Protein AF-A0A2M7DJZ8-F1 (afdb_monomer_lite)

Structure (mmCIF, N/CA/C/O backbone):
data_AF-A0A2M7DJZ8-F1
#
_entry.id   AF-A0A2M7DJZ8-F1
#
loop_
_atom_site.group_PDB
_atom_site.id
_atom_site.type_symbol
_atom_site.label_atom_id
_atom_site.label_alt_id
_atom_site.label_comp_id
_atom_site.label_asym_id
_atom_site.label_entity_id
_atom_site.label_seq_id
_atom_site.pdbx_PDB_ins_code
_atom_site.Cartn_x
_atom_site.Cartn_y
_atom_site.Cartn_z
_atom_site.occupancy
_atom_site.B_iso_or_equiv
_atom_site.auth_seq_id
_atom_site.auth_comp_id
_atom_site.auth_asym_id
_atom_site.auth_atom_id
_atom_site.pdbx_PDB_model_num
ATOM 1 N N . MET A 1 1 ? 15.138 6.922 8.114 1.00 69.81 1 MET A N 1
ATOM 2 C CA . MET A 1 1 ? 15.554 6.992 6.701 1.00 69.81 1 MET A CA 1
ATOM 3 C C . MET A 1 1 ? 14.552 7.883 6.010 1.00 69.81 1 MET A C 1
ATOM 5 O O . MET A 1 1 ? 13.365 7.727 6.282 1.00 69.81 1 MET A O 1
ATOM 9 N N . GLU A 1 2 ? 15.011 8.852 5.234 1.00 88.31 2 GLU A N 1
ATOM 10 C CA . GLU A 1 2 ? 14.121 9.767 4.518 1.00 88.31 2 GLU A CA 1
ATOM 11 C C . GLU A 1 2 ? 13.355 8.996 3.424 1.00 88.31 2 GLU A C 1
ATOM 13 O O . GLU A 1 2 ? 13.891 8.038 2.860 1.00 88.31 2 GLU A O 1
ATOM 18 N N . TYR A 1 3 ? 12.108 9.376 3.112 1.00 90.19 3 TYR A N 1
ATOM 19 C CA . TYR A 1 3 ? 11.302 8.710 2.069 1.00 90.19 3 TYR A CA 1
ATOM 20 C C . TYR A 1 3 ? 12.069 8.615 0.741 1.00 90.19 3 TYR A C 1
ATOM 22 O O . TYR A 1 3 ? 12.115 7.559 0.110 1.00 90.19 3 TYR A O 1
ATOM 30 N N . SER A 1 4 ? 12.758 9.700 0.372 1.00 90.94 4 SER A N 1
ATOM 31 C CA . SER A 1 4 ? 13.552 9.808 -0.853 1.00 90.94 4 SER A CA 1
ATOM 32 C C . SER A 1 4 ? 14.704 8.792 -0.920 1.00 90.94 4 SER A C 1
ATOM 34 O O . SER A 1 4 ? 14.999 8.253 -1.988 1.00 90.94 4 SER A O 1
ATOM 36 N N . GLU A 1 5 ? 15.343 8.488 0.211 1.00 95.12 5 GLU A N 1
ATOM 37 C CA . GLU A 1 5 ? 16.408 7.485 0.307 1.00 95.12 5 GLU A CA 1
ATOM 38 C C . GLU A 1 5 ? 15.840 6.074 0.167 1.00 95.12 5 GLU A C 1
ATOM 40 O O . GLU A 1 5 ? 16.362 5.260 -0.600 1.00 95.12 5 GLU A O 1
ATOM 45 N N . LYS A 1 6 ? 14.734 5.800 0.867 1.00 95.75 6 LYS A N 1
ATOM 46 C CA . LYS A 1 6 ? 14.082 4.490 0.851 1.00 95.75 6 LYS A CA 1
ATOM 47 C C . LYS A 1 6 ? 13.570 4.138 -0.544 1.00 95.75 6 LYS A C 1
ATOM 49 O O . LYS A 1 6 ? 13.817 3.030 -1.019 1.00 95.75 6 LYS A O 1
ATOM 54 N N . LEU A 1 7 ? 12.940 5.099 -1.216 1.00 96.88 7 LEU A N 1
ATOM 55 C CA . LEU A 1 7 ? 12.484 4.976 -2.596 1.00 96.88 7 LEU A CA 1
ATOM 56 C C . LEU A 1 7 ? 13.635 4.609 -3.536 1.00 96.88 7 LEU A C 1
ATOM 58 O O . LEU A 1 7 ? 13.553 3.617 -4.259 1.00 96.88 7 LEU A O 1
ATOM 62 N N . LYS A 1 8 ? 14.742 5.363 -3.485 1.00 96.88 8 LYS A N 1
ATOM 63 C CA . LYS A 1 8 ? 15.921 5.103 -4.327 1.00 96.88 8 LYS A CA 1
ATOM 64 C C . LYS A 1 8 ? 16.475 3.700 -4.104 1.00 96.88 8 LYS A C 1
ATOM 66 O O . LYS A 1 8 ? 16.780 3.006 -5.072 1.00 96.88 8 LYS A O 1
ATOM 71 N N . MET A 1 9 ? 16.600 3.272 -2.848 1.00 97.44 9 MET A N 1
ATOM 72 C CA . MET A 1 9 ? 17.095 1.934 -2.518 1.00 97.44 9 MET A CA 1
ATOM 73 C C . MET A 1 9 ? 16.161 0.833 -3.028 1.00 97.44 9 MET A C 1
ATOM 75 O O . MET A 1 9 ? 16.630 -0.173 -3.566 1.00 97.44 9 MET A O 1
ATOM 79 N N . LEU A 1 10 ? 14.847 1.016 -2.877 1.00 97.56 10 LEU A N 1
ATOM 80 C CA . LEU A 1 10 ? 13.856 0.040 -3.315 1.00 97.56 10 LEU A CA 1
ATOM 81 C C . LEU A 1 10 ? 13.849 -0.082 -4.843 1.00 97.56 10 LEU A C 1
ATOM 83 O O . LEU A 1 10 ? 14.014 -1.188 -5.355 1.00 97.56 10 LEU A O 1
ATOM 87 N N . ALA A 1 11 ? 13.796 1.039 -5.564 1.00 97.88 11 ALA A N 1
ATOM 88 C CA . ALA A 1 11 ? 13.854 1.060 -7.024 1.00 97.88 11 ALA A CA 1
ATOM 89 C C . ALA A 1 11 ? 15.145 0.413 -7.558 1.00 97.88 11 ALA A C 1
ATOM 91 O O . ALA A 1 11 ? 15.104 -0.414 -8.469 1.00 97.88 11 ALA A O 1
ATOM 92 N N . GLN A 1 12 ? 16.302 0.701 -6.945 1.00 97.88 12 GLN A N 1
ATOM 93 C CA . GLN A 1 12 ? 17.575 0.060 -7.303 1.00 97.88 12 GLN A CA 1
ATOM 94 C C . GLN A 1 12 ? 17.559 -1.459 -7.110 1.00 97.88 12 GLN A C 1
ATOM 96 O O . GLN A 1 12 ? 18.180 -2.183 -7.890 1.00 97.88 12 GLN A O 1
ATOM 101 N N . ASN A 1 13 ? 16.883 -1.954 -6.074 1.00 98.12 13 ASN A N 1
ATOM 102 C CA . ASN A 1 13 ? 16.743 -3.389 -5.857 1.00 98.12 13 ASN A CA 1
ATOM 103 C C . ASN A 1 13 ? 15.782 -4.021 -6.866 1.00 98.12 13 ASN A C 1
ATOM 105 O O . ASN A 1 13 ? 16.118 -5.061 -7.429 1.00 98.12 13 ASN A O 1
ATOM 109 N N . LEU A 1 14 ? 14.640 -3.386 -7.138 1.00 98.19 14 LEU A N 1
ATOM 110 C CA . LEU A 1 14 ? 13.640 -3.876 -8.092 1.00 98.19 14 LEU A CA 1
ATOM 111 C C . LEU A 1 14 ? 14.186 -3.933 -9.522 1.00 98.19 14 LEU A C 1
ATOM 113 O O . LEU A 1 14 ? 13.945 -4.907 -10.231 1.00 98.19 14 LEU A O 1
ATOM 117 N N . ARG A 1 15 ? 15.027 -2.967 -9.906 1.00 97.62 15 ARG A N 1
ATOM 118 C CA . ARG A 1 15 ? 15.691 -2.918 -11.218 1.00 97.62 15 ARG A CA 1
ATOM 119 C C . ARG A 1 15 ? 16.613 -4.111 -11.503 1.00 97.62 15 ARG A C 1
ATOM 121 O O . ARG A 1 15 ? 17.008 -4.338 -12.644 1.00 97.62 15 ARG A O 1
ATOM 128 N N . LYS A 1 16 ? 16.975 -4.898 -10.486 1.00 98.25 16 LYS A N 1
ATOM 129 C CA . LYS A 1 16 ? 17.752 -6.138 -10.665 1.00 98.25 16 LYS A CA 1
ATOM 130 C C . LYS A 1 16 ? 16.911 -7.282 -11.249 1.00 98.25 16 LYS A C 1
ATOM 132 O O . LYS A 1 16 ? 17.481 -8.295 -11.638 1.00 98.25 16 LYS A O 1
ATOM 137 N N . SER A 1 17 ? 15.584 -7.150 -11.289 1.00 98.31 17 SER A N 1
ATOM 138 C CA . SER A 1 17 ? 14.669 -8.163 -11.817 1.00 98.31 17 SER A CA 1
ATOM 139 C C . SER A 1 17 ? 14.377 -7.924 -13.296 1.00 98.31 17 SER A C 1
ATOM 141 O O . SER A 1 17 ? 13.713 -6.951 -13.650 1.00 98.31 17 SER A O 1
ATOM 143 N N . GLU A 1 18 ? 14.795 -8.850 -14.162 1.00 97.75 18 GLU A N 1
ATOM 144 C CA . GLU A 1 18 ? 14.447 -8.813 -15.592 1.00 97.75 18 GLU A CA 1
ATOM 145 C C . GLU A 1 18 ? 12.929 -8.807 -15.818 1.00 97.75 18 GLU A C 1
ATOM 147 O O . GLU A 1 18 ? 12.449 -8.125 -16.717 1.00 97.75 18 GLU A O 1
ATOM 152 N N . LYS A 1 19 ? 12.165 -9.497 -14.959 1.00 97.81 19 LYS A N 1
ATOM 153 C CA . LYS A 1 19 ? 10.698 -9.527 -15.026 1.00 97.81 19 LYS A CA 1
ATOM 154 C C . LYS A 1 19 ? 10.064 -8.172 -14.702 1.00 97.81 19 LYS A C 1
ATOM 156 O O . LYS A 1 19 ? 9.025 -7.850 -15.256 1.00 97.81 19 LYS A O 1
ATOM 161 N N . VAL A 1 20 ? 10.647 -7.386 -13.796 1.00 97.94 20 VAL A N 1
ATOM 162 C CA . VAL A 1 20 ? 10.158 -6.019 -13.536 1.00 97.94 20 VAL A CA 1
ATOM 163 C C . VAL A 1 20 ? 10.505 -5.137 -14.732 1.00 97.94 20 VAL A C 1
ATOM 165 O O . VAL A 1 20 ? 9.627 -4.507 -15.307 1.00 97.94 20 VAL A O 1
ATOM 168 N N . ASN A 1 21 ? 11.760 -5.191 -15.182 1.00 97.75 21 ASN A N 1
ATOM 169 C CA . ASN A 1 21 ? 12.240 -4.381 -16.301 1.00 97.75 21 ASN A CA 1
ATOM 170 C C . ASN A 1 21 ? 11.517 -4.691 -17.626 1.00 97.75 21 ASN A C 1
ATOM 172 O O . ASN A 1 21 ? 11.465 -3.838 -18.504 1.00 97.75 21 ASN A O 1
ATOM 176 N N . SER A 1 22 ? 10.938 -5.888 -17.797 1.00 97.81 22 SER A N 1
ATOM 177 C CA . SER A 1 22 ? 10.157 -6.216 -18.998 1.00 97.81 22 SER A CA 1
ATOM 178 C C . SER A 1 22 ? 8.872 -5.393 -19.152 1.00 97.81 22 SER A C 1
ATOM 180 O O . SER A 1 22 ? 8.281 -5.411 -20.229 1.00 97.81 22 SER A O 1
ATOM 182 N N . PHE A 1 23 ? 8.443 -4.684 -18.104 1.00 97.69 23 PHE A N 1
ATOM 183 C CA . PHE A 1 23 ? 7.291 -3.780 -18.129 1.00 97.69 23 PHE A CA 1
ATOM 184 C C . PHE A 1 23 ? 7.664 -2.301 -18.330 1.00 97.69 23 PHE A C 1
ATOM 186 O O . PHE A 1 23 ? 6.758 -1.475 -18.498 1.00 97.69 23 PHE A O 1
ATOM 193 N N . ASP A 1 24 ? 8.966 -1.977 -18.353 1.00 97.44 24 ASP A N 1
ATOM 194 C CA . ASP A 1 24 ? 9.462 -0.619 -18.590 1.00 97.44 24 ASP A CA 1
ATOM 195 C C . ASP A 1 24 ? 8.858 -0.029 -19.875 1.00 97.44 24 ASP A C 1
ATOM 197 O O . ASP A 1 24 ? 8.656 -0.709 -20.887 1.00 97.44 24 ASP A O 1
ATOM 201 N N . SER A 1 25 ? 8.589 1.271 -19.842 1.00 94.44 25 SER A N 1
ATOM 202 C CA . SER A 1 25 ? 8.147 2.050 -20.995 1.00 94.44 25 SER A CA 1
ATOM 203 C C . SER A 1 25 ? 9.191 3.103 -21.375 1.00 94.44 25 SER A C 1
ATOM 205 O O . SER A 1 25 ? 10.227 3.248 -20.726 1.00 94.44 25 SER A O 1
ATOM 207 N N . LEU A 1 26 ? 8.932 3.845 -22.455 1.00 90.69 26 LEU A N 1
ATOM 208 C CA . LEU A 1 26 ? 9.796 4.963 -22.853 1.00 90.69 26 LEU A CA 1
ATOM 209 C C . LEU A 1 26 ? 9.761 6.122 -21.846 1.00 90.69 26 LEU A C 1
ATOM 211 O O . LEU A 1 26 ? 10.710 6.901 -21.795 1.00 90.69 26 LEU A O 1
ATOM 215 N N . GLU A 1 27 ? 8.674 6.238 -21.084 1.00 89.88 27 GLU A N 1
ATOM 216 C CA . GLU A 1 27 ? 8.404 7.370 -20.194 1.00 89.88 27 GLU A CA 1
ATOM 217 C C . GLU A 1 27 ? 8.685 7.020 -18.731 1.00 89.88 27 GLU A C 1
ATOM 219 O O . GLU A 1 27 ? 9.223 7.839 -17.990 1.00 89.88 27 GLU A O 1
ATOM 224 N N . GLU A 1 28 ? 8.399 5.780 -18.337 1.00 91.75 28 GLU A N 1
ATOM 225 C CA . GLU A 1 28 ? 8.460 5.333 -16.949 1.00 91.75 28 GLU A CA 1
ATOM 226 C C . GLU A 1 28 ? 9.142 3.977 -16.818 1.00 91.75 28 GLU A C 1
ATOM 228 O O . GLU A 1 28 ? 8.910 3.055 -17.610 1.00 91.75 28 GLU A O 1
ATOM 233 N N . ARG A 1 29 ? 9.966 3.854 -15.775 1.00 96.44 29 ARG A N 1
ATOM 234 C CA . ARG A 1 29 ? 10.549 2.581 -15.358 1.00 96.44 29 ARG A CA 1
ATOM 235 C C . ARG A 1 29 ? 9.639 1.914 -14.352 1.00 96.44 29 ARG A C 1
ATOM 237 O O . ARG A 1 29 ? 9.384 2.476 -13.288 1.00 96.44 29 ARG A O 1
ATOM 244 N N . GLU A 1 30 ? 9.295 0.665 -14.615 1.00 97.88 30 GLU A N 1
ATOM 245 C CA . GLU A 1 30 ? 8.423 -0.118 -13.746 1.00 97.88 30 GLU A CA 1
ATOM 246 C C . GLU A 1 30 ? 9.014 -0.238 -12.337 1.00 97.88 30 GLU A C 1
ATOM 248 O O . GLU A 1 30 ? 8.300 -0.191 -11.342 1.00 97.88 30 GLU A O 1
ATOM 253 N N . SER A 1 31 ? 10.343 -0.333 -12.220 1.00 98.12 31 SER A N 1
ATOM 254 C CA . SER A 1 31 ? 11.012 -0.399 -10.917 1.00 98.12 31 SER A CA 1
ATOM 255 C C . SER A 1 31 ? 10.782 0.839 -10.043 1.00 98.12 31 SER A C 1
ATOM 257 O O . SER A 1 31 ? 10.850 0.730 -8.822 1.00 98.12 31 SER A O 1
ATOM 259 N N . GLU A 1 32 ? 10.580 2.009 -10.653 1.00 97.56 32 GLU A N 1
ATOM 260 C CA . GLU A 1 32 ? 10.347 3.271 -9.943 1.00 97.56 32 GLU A CA 1
ATOM 261 C C . GLU A 1 32 ? 8.869 3.380 -9.549 1.00 97.56 32 GLU A C 1
ATOM 263 O O . GLU A 1 32 ? 8.590 3.599 -8.370 1.00 97.56 32 GLU A O 1
ATOM 268 N N . THR A 1 33 ? 7.947 3.095 -10.477 1.00 97.69 33 THR A N 1
ATOM 269 C CA . THR A 1 33 ? 6.498 3.000 -10.217 1.00 97.69 33 THR A CA 1
ATOM 270 C C . THR A 1 33 ? 6.205 2.005 -9.096 1.00 97.69 33 THR A C 1
ATOM 272 O O . THR A 1 33 ? 5.662 2.367 -8.057 1.00 97.69 33 THR A O 1
ATOM 275 N N . LEU A 1 34 ? 6.692 0.769 -9.220 1.00 98.00 34 LEU A N 1
ATOM 276 C CA . LEU A 1 34 ? 6.489 -0.278 -8.221 1.00 98.00 34 LEU A CA 1
ATOM 277 C C . LEU A 1 34 ? 7.098 0.084 -6.857 1.00 98.00 34 LEU A C 1
ATOM 279 O O . LEU A 1 34 ? 6.529 -0.257 -5.821 1.00 98.00 34 LEU A O 1
ATOM 283 N N . ALA A 1 35 ? 8.243 0.776 -6.830 1.00 98.31 35 ALA A N 1
ATOM 284 C CA . ALA A 1 35 ? 8.835 1.235 -5.576 1.00 98.31 35 ALA A CA 1
ATOM 285 C C . ALA A 1 35 ? 7.960 2.287 -4.885 1.00 98.31 35 ALA A C 1
ATOM 287 O O . ALA A 1 35 ? 7.766 2.199 -3.673 1.00 98.31 35 ALA A O 1
ATOM 288 N N . HIS A 1 36 ? 7.435 3.253 -5.641 1.00 97.88 36 HIS A N 1
ATOM 289 C CA . HIS A 1 36 ? 6.489 4.241 -5.131 1.00 97.88 36 HIS A CA 1
ATOM 290 C C . HIS A 1 36 ? 5.240 3.566 -4.569 1.00 97.88 36 HIS A C 1
ATOM 292 O O . HIS A 1 36 ? 4.960 3.716 -3.379 1.00 97.88 36 HIS A O 1
ATOM 298 N N . SER A 1 37 ? 4.577 2.726 -5.366 1.00 98.06 37 SER A N 1
ATOM 299 C CA . SER A 1 37 ? 3.350 2.045 -4.956 1.00 98.06 37 SER A CA 1
ATOM 300 C C . SER A 1 37 ? 3.542 1.195 -3.697 1.00 98.06 37 SER A C 1
ATOM 302 O O . SER A 1 37 ? 2.704 1.223 -2.802 1.00 98.06 37 SER A O 1
ATOM 304 N N . ILE A 1 38 ? 4.661 0.466 -3.568 1.00 98.12 38 ILE A N 1
ATOM 305 C CA . ILE A 1 38 ? 4.955 -0.323 -2.357 1.00 98.12 38 ILE A CA 1
ATOM 306 C C . ILE A 1 38 ? 5.087 0.571 -1.119 1.00 98.12 38 ILE A C 1
ATOM 308 O O . ILE A 1 38 ? 4.621 0.186 -0.046 1.00 98.12 38 ILE A O 1
ATOM 312 N N . LEU A 1 39 ? 5.733 1.733 -1.238 1.00 98.06 39 LEU A N 1
ATOM 313 C CA . LEU A 1 39 ? 5.900 2.649 -0.109 1.00 98.06 39 LEU A CA 1
ATOM 314 C C . LEU A 1 39 ? 4.581 3.299 0.303 1.00 98.06 39 LEU A C 1
ATOM 316 O O . LEU A 1 39 ? 4.326 3.420 1.500 1.00 98.06 39 LEU A O 1
ATOM 320 N N . ASP A 1 40 ? 3.740 3.666 -0.660 1.00 98.19 40 ASP A N 1
ATOM 321 C CA . ASP A 1 40 ? 2.429 4.243 -0.369 1.00 98.19 40 ASP A CA 1
ATOM 322 C C . ASP A 1 40 ? 1.485 3.195 0.243 1.00 98.19 40 ASP A C 1
ATOM 324 O O . ASP A 1 40 ? 0.818 3.470 1.241 1.00 98.19 40 ASP A O 1
ATOM 328 N N . ILE A 1 41 ? 1.516 1.949 -0.250 1.00 98.44 41 ILE A N 1
ATOM 329 C CA . ILE A 1 41 ? 0.809 0.818 0.374 1.00 98.44 41 ILE A CA 1
ATOM 330 C C . ILE A 1 41 ? 1.307 0.585 1.804 1.00 98.44 41 ILE A C 1
ATOM 332 O O . ILE A 1 41 ? 0.504 0.365 2.709 1.00 98.44 41 ILE A O 1
ATOM 336 N N . GLU A 1 42 ? 2.622 0.612 2.035 1.00 98.12 42 GLU A N 1
ATOM 337 C CA . GLU A 1 42 ? 3.189 0.448 3.375 1.00 98.12 42 GLU A CA 1
ATOM 338 C C . GLU A 1 42 ? 2.680 1.529 4.337 1.00 98.12 42 GLU A C 1
ATOM 340 O O . GLU A 1 42 ? 2.365 1.219 5.489 1.00 98.12 42 GLU A O 1
ATOM 345 N N . GLU A 1 43 ? 2.593 2.780 3.887 1.00 97.75 43 GLU A N 1
ATOM 346 C CA . GLU A 1 43 ? 2.109 3.886 4.709 1.00 97.75 43 GLU A CA 1
ATOM 347 C C . GLU A 1 43 ? 0.616 3.749 5.027 1.00 97.75 43 GLU A C 1
ATOM 349 O O . GLU A 1 43 ? 0.239 3.813 6.199 1.00 97.75 43 GLU A O 1
ATOM 354 N N . SER A 1 44 ? -0.223 3.433 4.037 1.00 98.44 44 SER A N 1
ATOM 355 C CA . SER A 1 44 ? -1.647 3.153 4.270 1.00 98.44 44 SER A CA 1
ATOM 356 C C . SER A 1 44 ? -1.852 1.957 5.207 1.00 98.44 44 SER A C 1
ATOM 358 O O . SER A 1 44 ? -2.662 2.020 6.133 1.00 98.44 44 SER A O 1
ATOM 360 N N . CYS A 1 45 ? -1.060 0.888 5.066 1.00 98.62 45 CYS A N 1
ATOM 361 C CA . CYS A 1 45 ? -1.074 -0.242 5.999 1.00 98.62 45 CYS A CA 1
ATOM 362 C C . CYS A 1 45 ? -0.718 0.183 7.431 1.00 98.62 45 CYS A C 1
ATOM 364 O O . CYS A 1 45 ? -1.354 -0.281 8.378 1.00 98.62 45 CYS A O 1
ATOM 366 N N . LYS A 1 46 ? 0.266 1.070 7.626 1.00 98.44 46 LYS A N 1
ATOM 367 C CA . LYS A 1 46 ? 0.591 1.605 8.960 1.00 98.44 46 LYS A CA 1
ATOM 368 C C . LYS A 1 46 ? -0.543 2.447 9.524 1.00 98.44 46 LYS A C 1
ATOM 370 O O . LYS A 1 46 ? -0.832 2.311 10.710 1.00 98.44 46 LYS A O 1
ATOM 375 N N . THR A 1 47 ? -1.185 3.285 8.713 1.00 98.56 47 THR A N 1
ATOM 376 C CA . THR A 1 47 ? -2.351 4.072 9.136 1.00 98.56 47 THR A CA 1
ATOM 377 C C . THR A 1 47 ? -3.488 3.159 9.576 1.00 98.56 47 THR A C 1
ATOM 379 O O . THR A 1 47 ? -4.027 3.326 10.671 1.00 98.56 47 THR A O 1
ATOM 382 N N . LEU A 1 48 ? -3.800 2.133 8.786 1.00 98.69 48 LEU A N 1
ATOM 383 C CA . LEU A 1 48 ? -4.819 1.143 9.126 1.00 98.69 48 LEU A CA 1
ATOM 384 C C . LEU A 1 48 ? -4.493 0.423 10.441 1.00 98.69 48 LEU A C 1
ATOM 386 O O . LEU A 1 48 ? -5.307 0.434 11.362 1.00 98.69 48 LEU A O 1
ATOM 390 N N . LEU A 1 49 ? -3.291 -0.148 10.559 1.00 98.50 49 LEU A N 1
ATOM 391 C CA . LEU A 1 49 ? -2.897 -0.976 11.703 1.00 98.50 49 LEU A CA 1
ATOM 392 C C . LEU A 1 49 ? -2.702 -0.184 12.998 1.00 98.50 49 LEU A C 1
ATOM 394 O O . LEU A 1 49 ? -3.087 -0.661 14.061 1.00 98.50 49 LEU A O 1
ATOM 398 N N . ASN A 1 50 ? -2.090 0.999 12.929 1.00 98.38 50 ASN A N 1
ATOM 399 C CA . ASN A 1 50 ? -1.712 1.753 14.126 1.00 98.38 50 ASN A CA 1
ATOM 400 C C . ASN A 1 50 ? -2.762 2.789 14.536 1.00 98.38 50 ASN A C 1
ATOM 402 O O . ASN A 1 50 ? -2.786 3.182 15.701 1.00 98.38 50 ASN A O 1
ATOM 406 N N . ASN A 1 51 ? -3.614 3.237 13.603 1.00 98.06 51 ASN A N 1
ATOM 407 C C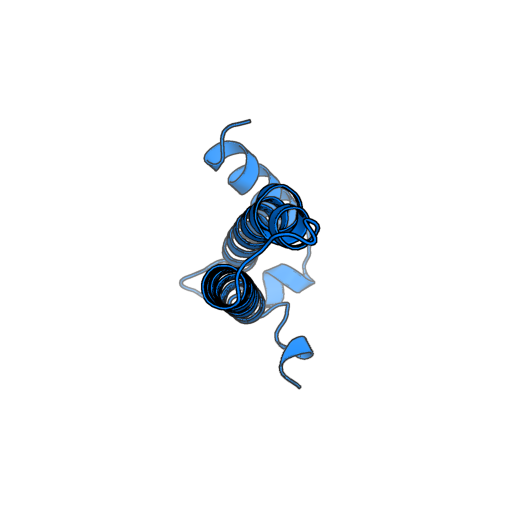A . ASN A 1 51 ? -4.530 4.349 13.853 1.00 98.06 51 ASN A CA 1
ATOM 408 C C . ASN A 1 51 ? -5.999 3.957 13.709 1.00 98.06 51 ASN A C 1
ATOM 410 O O . ASN A 1 51 ? -6.779 4.278 14.599 1.00 98.06 51 ASN A O 1
ATOM 414 N N . LEU A 1 52 ? -6.401 3.328 12.602 1.00 98.38 52 LEU A N 1
ATOM 415 C CA . LEU A 1 52 ? -7.825 3.154 12.291 1.00 98.38 52 LEU A CA 1
ATOM 416 C C . LEU A 1 52 ? -8.420 1.889 12.916 1.00 98.38 52 LEU A C 1
ATOM 418 O O . LEU A 1 52 ? -9.429 1.976 13.610 1.00 98.38 52 LEU A O 1
ATOM 422 N N . PHE A 1 53 ? -7.788 0.726 12.748 1.00 98.25 53 PHE A N 1
ATOM 423 C CA . PHE A 1 53 ? -8.306 -0.525 13.310 1.00 98.25 53 PHE A CA 1
ATOM 424 C C . PHE A 1 53 ? -8.375 -0.527 14.842 1.00 98.25 53 PHE A C 1
ATOM 426 O O . PHE A 1 53 ? -9.425 -0.909 15.359 1.00 98.25 53 PHE A O 1
ATOM 433 N N . PRO A 1 54 ? -7.367 -0.036 15.592 1.00 98.38 54 PRO A N 1
ATOM 434 C CA . PRO A 1 54 ? -7.466 0.009 17.051 1.00 98.38 54 PRO A CA 1
ATOM 435 C C . PRO A 1 54 ? -8.621 0.889 17.549 1.00 98.38 54 PRO A C 1
ATOM 437 O O . PRO A 1 54 ? -9.186 0.638 18.610 1.00 98.38 54 PRO A O 1
ATOM 440 N N . LYS A 1 55 ? -9.019 1.911 16.776 1.00 98.00 55 LYS A N 1
ATOM 441 C CA . LYS A 1 55 ? -10.156 2.776 17.124 1.00 98.00 55 LYS A CA 1
ATOM 442 C C . LYS A 1 55 ? -11.509 2.078 17.006 1.00 98.00 55 LYS A C 1
ATOM 444 O O . LYS A 1 55 ? -12.462 2.610 17.555 1.00 98.00 55 LYS A O 1
ATOM 449 N N . LEU A 1 56 ? -11.598 0.919 16.347 1.00 96.38 56 LEU A N 1
ATOM 450 C CA . LEU A 1 56 ? -12.822 0.110 16.281 1.00 96.38 56 LEU A CA 1
ATOM 451 C C . LEU A 1 56 ? -13.009 -0.819 17.491 1.00 96.38 56 LEU A C 1
ATOM 453 O O . LEU A 1 56 ? -14.093 -1.365 17.675 1.00 96.38 56 LEU A O 1
ATOM 457 N N . GLU A 1 57 ? -11.973 -1.035 18.304 1.00 96.38 57 GLU A N 1
ATOM 458 C CA . GLU A 1 57 ? -12.017 -1.966 19.439 1.00 96.38 57 GLU A CA 1
ATOM 459 C C . GLU A 1 57 ? -12.913 -1.529 20.616 1.00 96.38 57 GLU A C 1
ATOM 461 O O . GLU A 1 57 ? -13.516 -2.402 21.251 1.00 96.38 57 GLU A O 1
ATOM 466 N N . PRO A 1 58 ? -13.028 -0.230 20.966 1.00 96.44 58 PRO A N 1
ATOM 467 C CA . PRO A 1 58 ? -13.862 0.188 22.085 1.00 96.44 58 PRO A CA 1
ATOM 468 C C . PRO A 1 58 ? -15.339 -0.173 21.885 1.00 96.44 58 PRO A C 1
ATOM 470 O O . PRO A 1 58 ? -15.952 0.150 20.872 1.00 96.44 58 PRO A O 1
ATOM 473 N N . THR A 1 59 ? -15.968 -0.747 22.912 1.00 94.56 59 THR A N 1
ATOM 474 C CA . THR A 1 59 ? -17.408 -1.077 22.905 1.00 94.56 59 THR A CA 1
ATOM 475 C C . THR A 1 59 ? -18.318 0.130 23.161 1.00 94.56 59 THR A C 1
ATOM 477 O O . THR A 1 59 ? -19.531 -0.023 23.295 1.00 94.56 59 THR A O 1
ATOM 480 N N . THR A 1 60 ? -17.737 1.328 23.262 1.00 97.38 60 THR A N 1
ATOM 481 C CA . THR A 1 60 ? -18.418 2.578 23.624 1.00 97.38 60 THR A CA 1
ATOM 482 C C . THR A 1 60 ? -18.680 3.503 22.440 1.00 97.38 60 THR A C 1
ATOM 484 O O . THR A 1 60 ? -19.195 4.596 22.655 1.00 97.38 60 THR A O 1
ATOM 487 N N . LEU A 1 61 ? -18.301 3.108 21.221 1.00 97.19 61 LEU A N 1
ATOM 488 C CA . LEU A 1 61 ? -18.502 3.932 20.031 1.00 97.19 61 LEU A CA 1
ATOM 489 C C . LEU A 1 61 ? -19.993 4.112 19.735 1.00 97.19 61 LEU A C 1
ATOM 491 O O . LEU A 1 61 ? -20.784 3.166 19.796 1.00 97.19 61 LEU A O 1
ATOM 495 N N . SER A 1 62 ? -20.364 5.332 19.375 1.00 98.12 62 SER A N 1
ATOM 496 C CA . SER A 1 62 ? -21.657 5.632 18.776 1.00 98.12 62 SER A CA 1
ATOM 497 C C . SER A 1 62 ? -21.729 5.123 17.333 1.00 98.12 62 SER A C 1
ATOM 499 O O . SER A 1 62 ? -20.719 4.854 16.684 1.00 98.12 62 SER A O 1
ATOM 501 N N . GLN A 1 63 ? -22.949 5.006 16.807 1.00 98.00 63 GLN A N 1
ATOM 502 C CA . GLN A 1 63 ? -23.169 4.608 15.415 1.00 98.00 63 GLN A CA 1
ATOM 503 C C . GLN A 1 63 ? -22.482 5.559 14.421 1.00 98.00 63 GLN A C 1
ATOM 505 O O . GLN A 1 63 ? -21.940 5.094 13.420 1.00 98.00 63 GLN A O 1
ATOM 510 N N . ASP A 1 64 ? -22.491 6.864 14.694 1.00 98.31 64 ASP A N 1
ATOM 511 C CA . ASP A 1 64 ? -21.892 7.863 13.805 1.00 98.31 64 ASP A CA 1
ATOM 512 C C . ASP A 1 64 ? -20.362 7.747 13.795 1.00 98.31 64 ASP A C 1
ATOM 514 O O . ASP A 1 64 ? -19.771 7.686 12.721 1.00 98.31 64 ASP A O 1
ATOM 518 N N . GLU A 1 65 ? -19.730 7.573 14.962 1.00 98.19 65 GLU A N 1
ATOM 519 C CA . GLU A 1 65 ? -18.280 7.329 15.060 1.00 98.19 65 GLU A CA 1
ATOM 520 C C . GLU A 1 65 ? -17.860 6.046 14.327 1.00 98.19 65 GLU A C 1
ATOM 522 O O . GLU A 1 65 ? -16.821 6.016 13.669 1.00 98.19 65 GLU A O 1
ATOM 527 N N . ILE A 1 66 ? -18.674 4.986 14.397 1.00 98.38 66 ILE A N 1
ATOM 528 C CA . ILE A 1 66 ? -18.425 3.749 13.643 1.00 98.38 66 ILE A CA 1
ATOM 529 C C . ILE A 1 66 ? -18.489 4.023 12.137 1.00 98.38 66 ILE A C 1
ATOM 531 O O . ILE A 1 66 ? -17.610 3.580 11.401 1.00 98.38 66 ILE A O 1
ATOM 535 N N . ASN A 1 67 ? -19.508 4.746 11.669 1.00 98.38 67 ASN A N 1
ATOM 536 C CA . ASN A 1 67 ? -19.668 5.049 10.247 1.00 98.38 67 ASN A CA 1
ATOM 537 C C . ASN A 1 67 ? -18.512 5.900 9.7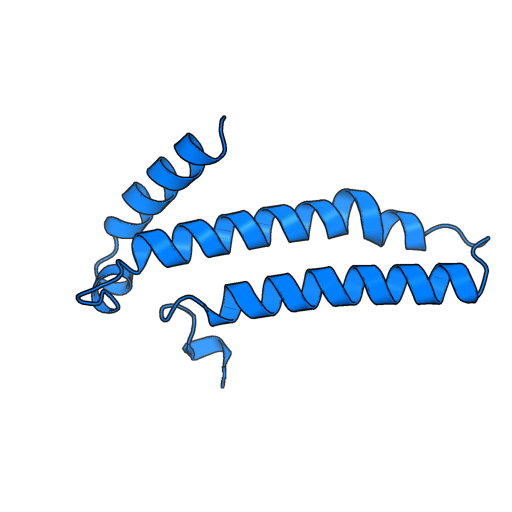07 1.00 98.38 67 ASN A C 1
ATOM 539 O O . ASN A 1 67 ? -18.011 5.613 8.621 1.00 98.38 67 ASN A O 1
ATOM 543 N N . GLU A 1 68 ? -18.075 6.908 10.462 1.00 98.31 68 GLU A N 1
ATOM 544 C CA . GLU A 1 68 ? -16.922 7.741 10.106 1.00 98.31 68 GLU A CA 1
ATOM 545 C C . GLU A 1 68 ? -15.637 6.907 10.031 1.00 98.31 68 GLU A C 1
ATOM 547 O O . GLU A 1 68 ? -14.941 6.943 9.019 1.00 98.31 68 GLU A O 1
ATOM 552 N N . LEU A 1 69 ? -15.366 6.062 11.034 1.00 98.38 69 LEU A N 1
ATOM 553 C CA . LEU A 1 6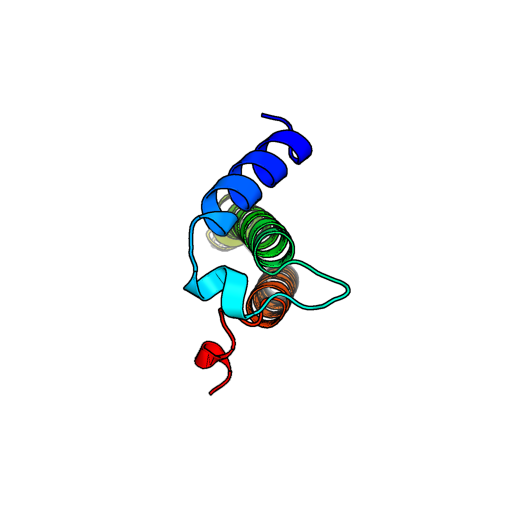9 ? -14.189 5.187 11.021 1.00 98.38 69 LEU A CA 1
ATOM 554 C C . LEU A 1 69 ? -14.202 4.197 9.851 1.00 98.38 69 LEU A C 1
ATOM 556 O O . LEU A 1 69 ? -13.160 3.947 9.247 1.00 98.38 69 LEU A O 1
ATOM 560 N N . LEU A 1 70 ? -15.361 3.626 9.517 1.00 98.62 70 LEU A N 1
ATOM 561 C CA . LEU A 1 70 ? -15.488 2.732 8.365 1.00 98.62 70 LEU A CA 1
ATOM 562 C C . LEU A 1 70 ? -15.259 3.466 7.042 1.00 98.62 70 LEU A C 1
ATOM 564 O O . LEU A 1 70 ? -14.669 2.885 6.130 1.00 98.62 70 LEU A O 1
ATOM 568 N N . PHE A 1 71 ? -15.693 4.723 6.936 1.00 98.56 71 PHE A N 1
ATOM 569 C CA . PHE A 1 71 ? -15.416 5.555 5.770 1.00 98.56 71 PHE A CA 1
ATOM 570 C C . PHE A 1 71 ? -13.913 5.831 5.628 1.00 98.56 71 PHE A C 1
ATOM 572 O O . PHE A 1 71 ? -13.355 5.585 4.560 1.00 98.56 71 PHE A O 1
ATOM 579 N N . ASP A 1 72 ? -13.241 6.229 6.710 1.00 98.56 72 ASP A N 1
ATOM 580 C CA . ASP A 1 72 ? -11.793 6.480 6.717 1.00 98.56 72 ASP A CA 1
ATOM 581 C C . ASP A 1 72 ? -10.988 5.222 6.352 1.00 98.56 72 ASP A C 1
ATOM 583 O O . ASP A 1 72 ? -10.058 5.271 5.546 1.00 98.56 72 ASP A O 1
ATOM 587 N N . ILE A 1 73 ? -11.375 4.061 6.895 1.00 98.75 73 ILE A N 1
ATOM 588 C CA . ILE A 1 73 ? -10.788 2.764 6.524 1.00 98.75 73 ILE A CA 1
ATOM 589 C C . ILE A 1 73 ? -11.004 2.485 5.036 1.00 98.75 73 ILE A C 1
ATOM 591 O O . ILE A 1 73 ? -10.084 2.034 4.352 1.00 98.75 73 ILE A O 1
ATOM 595 N N . GLY A 1 74 ? -12.210 2.747 4.531 1.00 98.62 74 GLY A N 1
ATOM 596 C CA . GLY A 1 74 ? -12.545 2.595 3.120 1.00 98.62 74 GLY A CA 1
ATOM 597 C C . GLY A 1 74 ? -11.655 3.439 2.209 1.00 98.62 74 GLY A C 1
ATOM 598 O O . GLY A 1 74 ? -11.199 2.938 1.182 1.00 98.62 74 GLY A O 1
ATOM 599 N N . GLU A 1 75 ? -11.347 4.677 2.596 1.00 98.62 75 GLU A N 1
ATOM 600 C CA . GLU A 1 75 ? -10.475 5.564 1.821 1.00 98.62 75 GLU A CA 1
ATOM 601 C C . GLU A 1 75 ? -9.020 5.079 1.779 1.00 98.62 75 GLU A C 1
ATOM 603 O O . GLU A 1 75 ? -8.415 5.071 0.703 1.00 98.62 75 GLU A O 1
ATOM 608 N N . GLU A 1 76 ? -8.473 4.577 2.889 1.00 98.69 76 GLU A N 1
ATOM 609 C CA . GLU A 1 76 ? -7.138 3.957 2.893 1.00 98.69 76 GLU A CA 1
ATOM 610 C C . GLU A 1 76 ? -7.098 2.676 2.046 1.00 98.69 76 GLU A C 1
ATOM 612 O O . GLU A 1 76 ? -6.156 2.450 1.284 1.00 98.69 76 GLU A O 1
ATOM 617 N N . LEU A 1 77 ? -8.144 1.845 2.106 1.00 98.62 77 LEU A N 1
ATOM 618 C CA . LEU A 1 77 ? -8.256 0.653 1.260 1.00 98.62 77 LEU A CA 1
ATOM 619 C C . LEU A 1 77 ? -8.385 1.015 -0.225 1.00 98.62 77 LEU A C 1
ATOM 621 O O . LEU A 1 77 ? -7.789 0.351 -1.074 1.00 98.62 77 LEU A O 1
ATOM 625 N N . ARG A 1 78 ? -9.121 2.082 -0.556 1.00 98.38 78 ARG A N 1
ATOM 626 C CA . ARG A 1 78 ? -9.218 2.615 -1.921 1.00 98.38 78 ARG A CA 1
ATOM 627 C C . ARG A 1 78 ? -7.859 3.114 -2.412 1.00 98.38 78 ARG A C 1
ATOM 629 O O . ARG A 1 78 ? -7.517 2.881 -3.570 1.00 98.38 78 ARG A O 1
ATOM 636 N N . HIS A 1 79 ? -7.086 3.772 -1.550 1.00 98.00 79 HIS A N 1
ATOM 637 C CA . HIS A 1 79 ? -5.736 4.238 -1.865 1.00 98.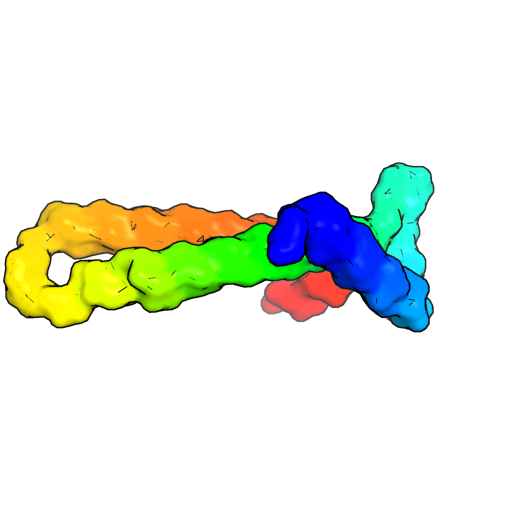00 79 HIS A CA 1
ATOM 638 C C . HIS A 1 79 ? -4.777 3.067 -2.115 1.00 98.00 79 HIS A C 1
ATOM 640 O O . HIS A 1 79 ? -4.081 3.051 -3.129 1.00 98.00 79 HIS A O 1
ATOM 646 N N . ILE A 1 80 ? -4.817 2.032 -1.271 1.00 98.38 80 ILE A N 1
ATOM 647 C CA . ILE A 1 80 ? -4.077 0.781 -1.492 1.00 98.38 80 ILE A CA 1
ATOM 648 C C . ILE A 1 80 ? -4.480 0.144 -2.823 1.00 98.38 80 ILE A C 1
ATOM 650 O O . ILE A 1 80 ? -3.612 -0.239 -3.600 1.00 98.38 80 ILE A O 1
ATOM 654 N N . LEU A 1 81 ? -5.780 0.054 -3.121 1.00 98.19 81 LEU A N 1
ATOM 655 C CA . LEU A 1 81 ? -6.262 -0.522 -4.376 1.00 98.19 81 LEU A CA 1
ATOM 656 C C . LEU A 1 81 ? -5.764 0.261 -5.598 1.00 98.19 81 LEU A C 1
ATOM 658 O O . LEU A 1 81 ? -5.409 -0.349 -6.604 1.00 98.19 81 LEU A O 1
ATOM 662 N N . TYR A 1 82 ? -5.716 1.592 -5.523 1.00 97.81 82 TYR A N 1
ATOM 663 C CA . TYR A 1 82 ? -5.117 2.420 -6.570 1.00 97.81 82 TYR A CA 1
ATOM 664 C C . TYR A 1 82 ? -3.649 2.033 -6.801 1.00 97.81 82 TYR A C 1
ATOM 666 O O . TYR A 1 82 ? -3.280 1.700 -7.923 1.00 97.81 82 TYR A O 1
ATOM 674 N N . HIS A 1 83 ? -2.846 1.969 -5.736 1.00 97.94 83 HIS A N 1
ATOM 675 C CA . HIS A 1 83 ? -1.419 1.631 -5.818 1.00 97.94 83 HIS A CA 1
ATOM 676 C C . HIS A 1 83 ? -1.139 0.166 -6.163 1.00 97.94 83 HIS A C 1
ATOM 678 O O . HIS A 1 83 ? -0.090 -0.145 -6.708 1.00 97.94 83 HIS A O 1
ATOM 684 N N . ILE A 1 84 ? -2.065 -0.755 -5.902 1.00 97.56 84 ILE A N 1
ATOM 685 C CA . ILE A 1 84 ? -1.979 -2.128 -6.423 1.00 97.56 84 ILE A CA 1
ATOM 686 C C . ILE A 1 84 ? -2.168 -2.136 -7.944 1.00 97.56 84 ILE A C 1
ATOM 688 O O . ILE A 1 84 ? -1.523 -2.916 -8.640 1.00 97.56 84 ILE A O 1
ATOM 692 N N . ASN A 1 85 ? -3.054 -1.281 -8.453 1.00 96.50 85 ASN A N 1
ATOM 693 C CA . ASN A 1 85 ? -3.408 -1.231 -9.867 1.00 96.50 85 ASN A CA 1
ATOM 694 C C . ASN A 1 85 ? -2.456 -0.390 -10.724 1.00 96.50 85 ASN A C 1
ATOM 696 O O . ASN A 1 85 ? -2.543 -0.483 -11.950 1.00 96.50 85 ASN A O 1
ATOM 700 N N . ASP A 1 86 ? -1.601 0.419 -10.103 1.00 95.88 86 ASP A N 1
ATOM 701 C CA . ASP A 1 86 ? -0.687 1.332 -10.787 1.00 95.88 86 ASP A CA 1
ATOM 702 C C . ASP A 1 86 ? 0.475 0.587 -11.494 1.00 95.88 86 ASP A C 1
ATOM 704 O O . ASP A 1 86 ? 0.620 0.739 -12.709 1.00 95.88 86 ASP A O 1
ATOM 708 N N . PRO A 1 87 ? 1.228 -0.329 -10.843 1.00 96.81 87 PRO A N 1
ATOM 709 C CA . PRO A 1 87 ? 2.276 -1.101 -11.509 1.00 96.81 87 PRO A CA 1
ATOM 710 C C . PRO A 1 87 ? 1.708 -2.195 -12.420 1.00 96.81 87 PRO A C 1
ATOM 712 O O . PRO A 1 87 ? 0.870 -3.004 -12.006 1.00 96.81 87 PRO A O 1
ATOM 715 N N . LYS A 1 88 ? 2.266 -2.328 -13.625 1.00 96.81 88 LYS A N 1
ATOM 716 C CA . LYS A 1 88 ? 1.948 -3.423 -14.559 1.00 96.81 88 LYS A CA 1
ATOM 717 C C . LYS A 1 88 ? 2.367 -4.787 -14.028 1.00 96.81 88 LYS A C 1
ATOM 719 O O . LYS A 1 88 ? 1.773 -5.807 -14.373 1.00 96.81 88 LYS A O 1
ATOM 724 N N . PHE A 1 89 ? 3.384 -4.836 -13.167 1.00 97.31 89 PHE A N 1
ATOM 725 C CA . PHE A 1 89 ? 3.850 -6.079 -12.557 1.00 97.31 89 PHE A CA 1
ATOM 726 C C . PHE A 1 89 ? 2.722 -6.830 -11.829 1.00 97.31 89 PHE A C 1
ATOM 728 O O . PHE A 1 89 ? 2.739 -8.064 -11.788 1.00 97.31 89 PHE A O 1
ATOM 735 N N . TYR A 1 90 ? 1.741 -6.102 -11.288 1.00 96.56 90 TYR A N 1
ATOM 736 C CA . TYR A 1 90 ? 0.584 -6.648 -10.581 1.00 96.56 90 TYR A CA 1
ATOM 737 C C . TYR A 1 90 ? -0.684 -6.759 -11.434 1.00 96.56 90 TYR A C 1
ATOM 739 O O . TYR A 1 90 ? -1.740 -7.071 -10.890 1.00 96.56 90 TYR A O 1
ATOM 747 N N . ASP A 1 91 ? -0.609 -6.605 -12.759 1.00 95.44 91 ASP A N 1
ATOM 748 C CA . ASP A 1 91 ? -1.784 -6.733 -13.637 1.00 95.44 91 ASP A CA 1
ATOM 749 C C . ASP A 1 91 ? -2.510 -8.081 -13.485 1.00 95.44 91 ASP A C 1
ATOM 751 O O . ASP A 1 91 ? -3.722 -8.150 -13.670 1.00 95.44 91 ASP A O 1
ATOM 755 N N . TYR A 1 92 ? -1.806 -9.135 -13.056 1.00 94.88 92 TYR A N 1
ATOM 756 C CA . TYR A 1 92 ? -2.396 -10.447 -12.765 1.00 94.88 92 TYR A CA 1
ATOM 757 C C . TYR A 1 92 ? -3.388 -10.450 -11.583 1.00 94.88 92 TYR A C 1
ATOM 759 O O . TYR A 1 92 ? -4.079 -11.441 -11.375 1.00 94.88 92 TYR A O 1
ATOM 767 N N . LEU A 1 93 ? -3.445 -9.386 -10.772 1.00 95.44 93 LEU A N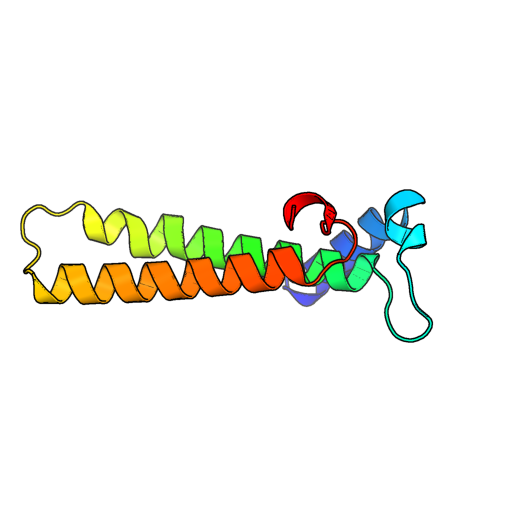 1
ATOM 768 C CA . LEU A 1 93 ? -4.420 -9.233 -9.684 1.00 95.44 93 LEU A CA 1
ATOM 769 C C . LEU A 1 93 ? -5.763 -8.653 -10.156 1.00 95.44 93 LEU A C 1
ATOM 771 O O . LEU A 1 93 ? -6.702 -8.604 -9.366 1.00 95.44 93 LEU A O 1
ATOM 775 N N . LYS A 1 94 ? -5.855 -8.195 -11.411 1.00 86.88 94 LYS A N 1
ATOM 776 C CA . LYS A 1 94 ? -7.047 -7.541 -11.984 1.00 86.88 94 LYS A CA 1
ATOM 777 C C . LYS A 1 94 ? -8.034 -8.529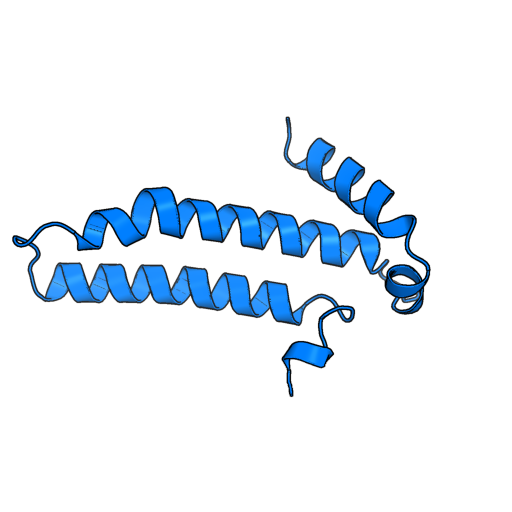 -12.629 1.00 86.88 94 LYS A C 1
ATOM 779 O O . LYS A 1 94 ? -8.998 -8.085 -13.250 1.00 86.88 94 LYS A O 1
ATOM 784 N N . GLU A 1 95 ? -7.758 -9.829 -12.526 1.00 63.59 95 GLU A N 1
ATOM 785 C CA . GLU A 1 95 ? -8.535 -10.926 -13.127 1.00 63.59 95 GLU A CA 1
ATOM 786 C C . GLU A 1 95 ? -9.801 -11.290 -12.337 1.00 63.59 95 GLU A C 1
ATOM 788 O O . GLU A 1 95 ? -9.739 -11.375 -11.088 1.00 63.59 95 GLU A O 1
#

Foldseek 3Di:
DDPVVQLVVQLVVQVVDPLQQVQDDPVDRLSNLLSVLVVLLVVLVCCCPVPLVVQVPDPPDDPVNVVVSVVVNVVSVVSNVVSCPRHPSNVVVVD

Secondary structure (DSSP, 8-state):
--HHHHHHHHHHHHTT-HHHHTT--SS--HHHHHHHHHHHHHHHHHHIIIIITGGG--TT--HHHHHHHHHHHHHHHHHHHHHHHSSGGGGGG--

Sequence (95 aa):
MEYSEKLKMLAQNLRKSEKVNSFDSLEERESETLAHSILDIEESCKTLLNNLFPKLEPTTLSQDEINELLFDIGEELRHILYHINDPKFYDYLKE

pLDDT: mean 96.43, std 4.95, range [63.59, 98.75]

Radius of gyration: 16.9 Å; chains: 1; bounding box: 41×21×46 Å